Protein AF-A0A357AH13-F1 (afdb_monomer_lite)

Secondary structure (DSSP, 8-state):
---HHHHHHHHHHS-HHHHHHHHHHTTPPP--HHHHIIIIIHHHHHHHHT--TT--HHHHHHHHHHHHHHHTT--TTS---HHHHHHHHHHHHSTT-SS---S------------HHHHHHHHHHHHHHHHHH--GGG--

Structure (mmCIF, N/CA/C/O backbone):
data_AF-A0A357AH13-F1
#
_entry.id   AF-A0A357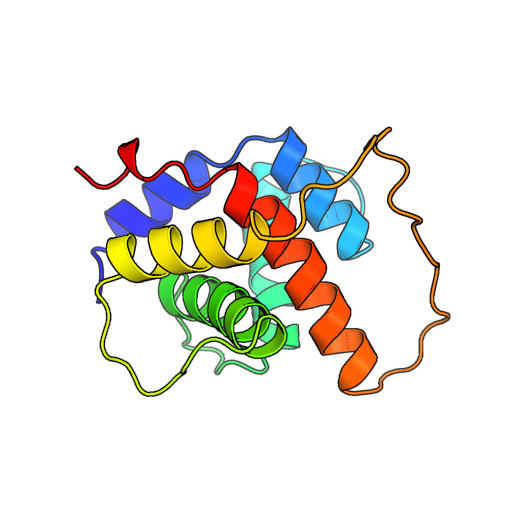AH13-F1
#
loop_
_atom_site.group_PDB
_atom_site.id
_atom_site.type_symbol
_atom_site.label_atom_id
_atom_site.label_alt_id
_atom_site.label_comp_id
_atom_site.label_asym_id
_atom_site.label_entity_id
_atom_site.label_seq_id
_atom_site.pdbx_PDB_ins_code
_atom_site.Cartn_x
_atom_site.Cartn_y
_atom_site.Cartn_z
_atom_site.occupancy
_atom_site.B_iso_or_equiv
_atom_site.auth_seq_id
_atom_site.auth_comp_id
_atom_site.auth_asym_id
_atom_site.auth_atom_id
_atom_site.pdbx_PDB_model_num
ATOM 1 N N . PRO A 1 1 ? -15.781 -6.439 4.861 1.00 53.91 1 PRO A N 1
ATOM 2 C CA . PRO A 1 1 ? -14.885 -6.772 3.727 1.00 53.91 1 PRO A CA 1
ATOM 3 C C . PRO A 1 1 ? -15.380 -6.054 2.475 1.00 53.91 1 PRO A C 1
ATOM 5 O O . PRO A 1 1 ? -16.593 -5.987 2.285 1.00 53.91 1 PRO A O 1
ATOM 8 N N . ALA A 1 2 ? -14.473 -5.444 1.716 1.00 61.69 2 ALA A N 1
ATOM 9 C CA . ALA A 1 2 ? -14.789 -4.945 0.384 1.00 61.69 2 ALA A CA 1
ATOM 10 C C . ALA A 1 2 ? -14.899 -6.140 -0.577 1.00 61.69 2 ALA A C 1
ATOM 12 O O . ALA A 1 2 ? -14.492 -7.248 -0.232 1.00 61.69 2 ALA A O 1
ATOM 13 N N . ASP A 1 3 ? -15.478 -5.921 -1.751 1.00 77.44 3 ASP A N 1
ATOM 14 C CA . ASP A 1 3 ? -15.510 -6.940 -2.800 1.00 77.44 3 ASP A CA 1
ATOM 15 C C . ASP A 1 3 ? -14.082 -7.195 -3.319 1.00 77.44 3 ASP A C 1
ATOM 17 O O . ASP A 1 3 ? -13.362 -6.245 -3.644 1.00 77.44 3 ASP A O 1
ATOM 21 N N . ASP A 1 4 ? -13.667 -8.461 -3.388 1.00 75.56 4 ASP A N 1
ATOM 22 C CA . ASP A 1 4 ? -12.333 -8.854 -3.852 1.00 75.56 4 ASP A CA 1
ATOM 23 C C . ASP A 1 4 ? -12.068 -8.358 -5.285 1.00 75.56 4 ASP A C 1
ATOM 25 O O . ASP A 1 4 ? -10.953 -7.922 -5.596 1.00 75.56 4 ASP A O 1
ATOM 29 N N . ASP A 1 5 ? -13.099 -8.324 -6.137 1.00 79.69 5 ASP A N 1
ATOM 30 C CA . ASP A 1 5 ? -12.996 -7.828 -7.512 1.00 79.69 5 ASP A CA 1
ATOM 31 C C . ASP A 1 5 ? -12.724 -6.317 -7.553 1.00 79.69 5 ASP A C 1
ATOM 33 O O . ASP A 1 5 ? -11.972 -5.830 -8.406 1.00 79.69 5 ASP A O 1
ATOM 37 N N . LEU A 1 6 ? -13.282 -5.561 -6.600 1.00 79.88 6 LEU A N 1
ATOM 38 C CA . LEU A 1 6 ? -13.014 -4.128 -6.465 1.00 79.88 6 LEU A CA 1
ATOM 39 C C . LEU A 1 6 ? -11.566 -3.879 -6.037 1.00 79.88 6 LEU A C 1
ATOM 41 O O . LEU A 1 6 ? -10.902 -3.010 -6.605 1.00 79.88 6 LEU A O 1
ATOM 45 N N . ILE A 1 7 ? -11.056 -4.659 -5.080 1.00 81.56 7 ILE A N 1
ATOM 46 C CA . ILE A 1 7 ? -9.670 -4.542 -4.607 1.00 81.56 7 ILE A CA 1
ATOM 47 C C . ILE A 1 7 ? -8.682 -4.892 -5.720 1.00 81.56 7 ILE A C 1
ATOM 49 O O . ILE A 1 7 ? -7.702 -4.173 -5.926 1.00 81.56 7 ILE A O 1
ATOM 53 N N . LEU A 1 8 ? -8.951 -5.951 -6.485 1.00 84.88 8 LEU A N 1
ATOM 54 C CA . LEU A 1 8 ? -8.131 -6.323 -7.635 1.00 84.88 8 LEU A CA 1
ATOM 55 C C . LEU A 1 8 ? -8.147 -5.240 -8.711 1.00 84.88 8 LEU A C 1
ATOM 57 O O . LEU A 1 8 ? -7.083 -4.811 -9.156 1.00 84.88 8 LEU A O 1
ATOM 61 N N . LYS A 1 9 ? -9.329 -4.752 -9.106 1.00 85.62 9 LYS A N 1
ATOM 62 C CA . LYS A 1 9 ? -9.457 -3.661 -10.083 1.00 85.62 9 LYS A CA 1
ATOM 63 C C . LYS A 1 9 ? -8.670 -2.427 -9.643 1.00 85.62 9 LYS A C 1
ATOM 65 O O . LYS A 1 9 ? -7.998 -1.804 -10.465 1.00 85.62 9 LYS A O 1
ATOM 70 N N . TRP A 1 10 ? -8.708 -2.109 -8.353 1.00 83.81 10 TRP A N 1
ATOM 71 C CA . TRP A 1 10 ? -7.935 -1.014 -7.789 1.00 83.81 10 TRP A CA 1
ATOM 72 C C . TRP A 1 10 ? -6.420 -1.266 -7.867 1.00 83.81 10 TRP A C 1
ATOM 74 O O . TRP A 1 10 ? -5.699 -0.414 -8.385 1.00 83.81 10 TRP A O 1
ATOM 84 N N . LEU A 1 11 ? -5.931 -2.450 -7.480 1.00 87.62 11 LEU A N 1
ATOM 85 C CA . LEU A 1 11 ? -4.516 -2.824 -7.637 1.00 87.62 11 LEU A CA 1
ATOM 86 C C . LEU A 1 11 ? -4.053 -2.721 -9.099 1.00 87.62 11 LEU A C 1
ATOM 88 O O . LEU A 1 11 ? -2.968 -2.213 -9.390 1.00 87.62 11 LEU A O 1
ATOM 92 N N . PHE A 1 12 ? -4.899 -3.141 -10.043 1.00 88.25 12 PHE A N 1
ATOM 93 C CA . PHE A 1 12 ? -4.627 -2.996 -11.472 1.00 88.25 12 PHE A CA 1
ATOM 94 C C . PHE A 1 12 ? -4.621 -1.540 -11.943 1.00 88.25 12 PHE A C 1
ATOM 96 O O . PHE A 1 12 ? -3.924 -1.237 -12.910 1.00 88.25 12 PHE A O 1
ATOM 103 N N . SER A 1 13 ? -5.320 -0.635 -11.258 1.00 87.75 13 SER A N 1
ATOM 104 C CA . SER A 1 13 ? -5.348 0.794 -11.589 1.00 87.75 13 SER A CA 1
ATOM 105 C C . SER A 1 13 ? -4.125 1.581 -11.105 1.00 87.75 13 SER A C 1
ATOM 107 O O . SER A 1 13 ? -3.921 2.703 -11.563 1.00 87.75 13 SER A O 1
ATOM 109 N N . ILE A 1 14 ? -3.282 1.003 -10.235 1.00 87.56 14 ILE A N 1
ATOM 110 C CA . ILE A 1 14 ? -2.077 1.680 -9.729 1.00 87.56 14 ILE A CA 1
ATOM 111 C C . ILE A 1 14 ? -1.130 2.002 -10.902 1.00 87.56 14 ILE A C 1
ATOM 113 O O . ILE A 1 14 ? -0.775 1.084 -11.647 1.00 87.56 14 ILE A O 1
ATOM 117 N N . PRO A 1 15 ? -0.691 3.260 -11.084 1.00 89.50 15 PRO A N 1
ATOM 118 C CA . PRO A 1 15 ? 0.255 3.627 -12.129 1.00 89.50 15 PRO A CA 1
ATOM 119 C C . PRO A 1 15 ? 1.585 2.885 -11.998 1.00 89.50 15 PRO A C 1
ATOM 121 O O . PRO A 1 15 ? 2.117 2.724 -10.898 1.00 89.50 15 PRO A O 1
ATOM 124 N N . ASP A 1 16 ? 2.166 2.508 -13.133 1.00 91.81 16 ASP A N 1
ATOM 125 C CA . ASP A 1 16 ? 3.458 1.817 -13.182 1.00 91.81 16 ASP A CA 1
ATOM 126 C C . ASP A 1 16 ? 4.568 2.618 -12.486 1.00 91.81 16 ASP A C 1
ATOM 128 O O . ASP A 1 16 ? 5.382 2.050 -11.765 1.00 91.81 16 ASP A O 1
ATOM 132 N N . THR A 1 17 ? 4.534 3.951 -12.584 1.00 89.56 17 THR A N 1
ATOM 133 C CA . THR A 1 17 ? 5.478 4.845 -11.897 1.00 89.56 17 THR A CA 1
ATOM 134 C C . THR A 1 17 ? 5.440 4.702 -10.376 1.00 89.56 17 THR A C 1
ATOM 136 O O . THR A 1 17 ? 6.484 4.749 -9.728 1.00 89.56 17 THR A O 1
ATOM 139 N N . THR A 1 18 ? 4.252 4.509 -9.797 1.00 88.38 18 THR A N 1
ATOM 140 C CA . THR A 1 18 ? 4.087 4.289 -8.353 1.00 88.38 18 THR A CA 1
ATOM 141 C C . THR A 1 18 ? 4.595 2.907 -7.969 1.00 88.38 18 THR A C 1
ATOM 143 O O . THR A 1 18 ? 5.301 2.754 -6.974 1.00 88.38 18 THR A O 1
ATOM 146 N N . ILE A 1 19 ? 4.298 1.900 -8.793 1.00 91.56 19 ILE A N 1
ATOM 147 C CA . ILE A 1 19 ? 4.793 0.538 -8.592 1.00 91.56 19 ILE A CA 1
ATOM 148 C C . ILE A 1 19 ? 6.331 0.509 -8.614 1.00 91.56 19 ILE A C 1
ATOM 150 O O . ILE A 1 19 ? 6.951 -0.124 -7.757 1.00 91.56 19 ILE A O 1
ATOM 154 N N . ASP A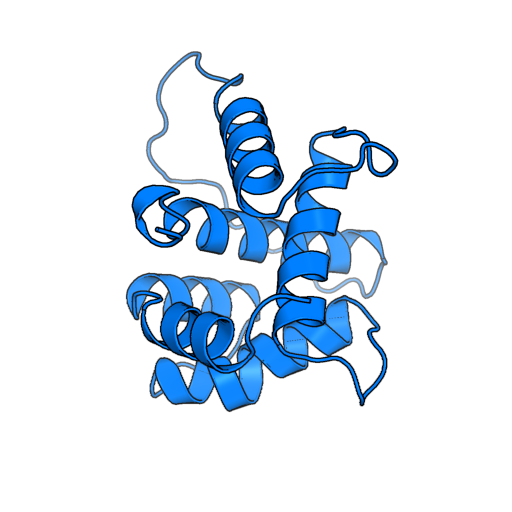 1 20 ? 6.956 1.248 -9.530 1.00 90.94 20 ASP A N 1
ATOM 155 C CA . ASP A 1 20 ? 8.411 1.385 -9.616 1.00 90.94 20 ASP A CA 1
ATOM 156 C C . ASP A 1 20 ? 9.009 2.082 -8.385 1.00 90.94 20 ASP A C 1
ATOM 158 O O . ASP A 1 20 ? 10.065 1.674 -7.887 1.00 90.94 20 ASP A O 1
ATOM 162 N N . SER A 1 21 ? 8.345 3.117 -7.858 1.00 88.00 21 SER A N 1
ATOM 163 C CA . SER A 1 21 ? 8.745 3.763 -6.602 1.00 88.00 21 SER A CA 1
ATOM 164 C C . SER A 1 21 ? 8.689 2.788 -5.424 1.00 88.00 21 SER A C 1
ATOM 166 O O . SER A 1 21 ? 9.681 2.643 -4.704 1.00 88.00 21 SER A O 1
ATOM 168 N N . MET A 1 22 ? 7.589 2.044 -5.275 1.00 89.12 22 MET A N 1
ATOM 169 C CA . MET A 1 22 ? 7.432 1.014 -4.238 1.00 89.12 22 MET A CA 1
ATOM 170 C C . MET A 1 22 ? 8.504 -0.080 -4.352 1.00 89.12 22 MET A C 1
ATOM 172 O O . MET A 1 22 ? 9.105 -0.486 -3.355 1.00 89.12 22 MET A O 1
ATOM 176 N N . ALA A 1 23 ? 8.801 -0.535 -5.570 1.00 88.81 23 ALA A N 1
ATOM 177 C CA . ALA A 1 23 ? 9.859 -1.507 -5.809 1.00 88.81 23 ALA A CA 1
ATOM 178 C C . ALA A 1 23 ? 11.238 -0.986 -5.396 1.00 88.81 23 ALA A C 1
ATOM 180 O O . ALA A 1 23 ? 12.022 -1.722 -4.795 1.00 88.81 23 ALA A O 1
ATOM 181 N N . ARG A 1 24 ? 11.530 0.289 -5.676 1.00 89.50 24 ARG A N 1
ATOM 182 C CA . ARG A 1 24 ? 12.785 0.938 -5.282 1.00 89.50 24 ARG A CA 1
ATOM 183 C C . ARG A 1 24 ? 12.925 1.019 -3.763 1.00 89.50 24 ARG A C 1
ATOM 185 O O . ARG A 1 24 ? 14.003 0.711 -3.253 1.00 89.50 24 ARG A O 1
ATOM 192 N N . ILE A 1 25 ? 11.848 1.369 -3.055 1.00 87.44 25 ILE A N 1
ATOM 193 C CA . ILE A 1 25 ? 11.790 1.381 -1.583 1.00 87.44 25 ILE A CA 1
ATOM 194 C C . ILE A 1 25 ? 12.133 -0.008 -1.030 1.00 87.44 25 ILE A C 1
ATOM 196 O O . ILE A 1 25 ? 12.996 -0.149 -0.163 1.00 87.44 25 ILE A O 1
ATOM 200 N N . LEU A 1 26 ? 11.537 -1.053 -1.607 1.00 87.00 26 LEU A N 1
ATOM 201 C CA . LEU A 1 26 ? 11.776 -2.446 -1.223 1.00 87.00 26 LEU A CA 1
ATOM 202 C C . LEU A 1 26 ? 13.093 -3.036 -1.756 1.00 87.00 26 LEU A C 1
ATOM 204 O O . LEU A 1 26 ? 13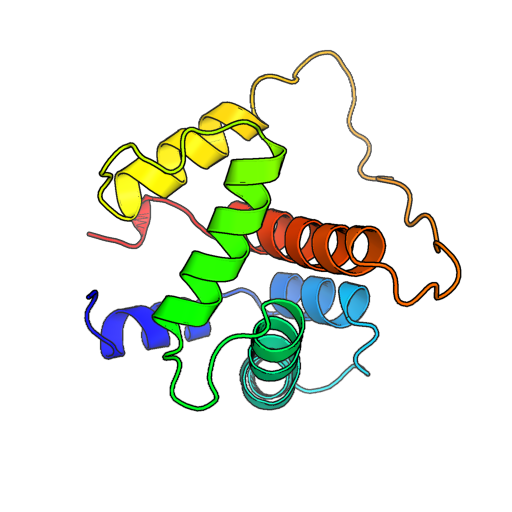.397 -4.196 -1.482 1.00 87.00 26 LEU A O 1
ATOM 208 N N . GLN A 1 27 ? 13.894 -2.265 -2.499 1.00 89.50 27 GLN A N 1
ATOM 209 C CA . GLN A 1 27 ? 15.122 -2.734 -3.158 1.00 89.50 27 GLN A CA 1
ATOM 210 C C . GLN A 1 27 ? 14.886 -3.943 -4.086 1.00 89.50 27 GLN A C 1
ATOM 212 O O . GLN A 1 27 ? 15.747 -4.814 -4.244 1.00 89.50 27 GLN A O 1
ATOM 217 N N . ILE A 1 28 ? 13.711 -3.997 -4.711 1.00 89.94 28 ILE A N 1
ATOM 218 C CA . ILE A 1 28 ? 13.329 -5.004 -5.695 1.00 89.94 28 ILE A CA 1
ATOM 219 C C . ILE A 1 28 ? 13.939 -4.622 -7.047 1.00 89.94 28 ILE A C 1
ATOM 221 O O . ILE A 1 28 ? 13.933 -3.462 -7.453 1.00 89.94 28 ILE A O 1
ATOM 225 N N . GLN A 1 29 ? 14.485 -5.614 -7.753 1.00 87.75 29 GLN A N 1
ATOM 226 C CA . GLN A 1 29 ? 15.021 -5.400 -9.099 1.00 87.75 29 GLN A CA 1
ATOM 227 C C . GLN A 1 29 ? 13.909 -4.988 -10.066 1.00 87.75 29 GLN A C 1
ATOM 229 O O . GLN A 1 29 ? 12.825 -5.571 -10.029 1.00 87.75 29 GLN A O 1
ATOM 234 N N . ALA A 1 30 ? 14.220 -4.030 -10.940 1.00 83.56 30 ALA A N 1
ATOM 235 C CA . ALA A 1 30 ? 13.318 -3.566 -11.985 1.00 83.56 30 ALA A CA 1
ATOM 236 C C . ALA A 1 30 ? 12.904 -4.706 -12.932 1.00 83.56 30 ALA A C 1
ATOM 238 O O . ALA A 1 30 ? 13.653 -5.660 -13.158 1.00 83.56 30 ALA A O 1
ATOM 239 N N . GLY A 1 31 ? 11.709 -4.584 -13.493 1.00 89.44 31 GLY A N 1
ATOM 240 C CA . GLY A 1 31 ? 11.044 -5.609 -14.284 1.00 89.44 31 GLY A CA 1
ATOM 241 C C . GLY A 1 31 ? 9.677 -5.116 -14.745 1.00 89.44 31 GLY A C 1
ATOM 242 O O . GLY A 1 31 ? 9.443 -3.913 -14.802 1.00 89.44 31 GLY A O 1
ATOM 243 N N . ASP A 1 32 ? 8.781 -6.043 -15.080 1.00 94.88 32 ASP A N 1
ATOM 244 C CA . ASP A 1 32 ? 7.396 -5.695 -15.405 1.00 94.88 32 ASP A CA 1
ATOM 245 C C . ASP A 1 32 ? 6.668 -5.176 -14.146 1.00 94.88 32 ASP A C 1
ATOM 247 O O . ASP A 1 32 ? 6.590 -5.926 -13.163 1.00 94.88 32 ASP A O 1
ATOM 251 N N . PRO A 1 33 ? 6.132 -3.939 -14.147 1.00 91.94 33 PRO A N 1
ATOM 252 C CA . PRO A 1 33 ? 5.540 -3.330 -12.958 1.00 91.94 33 PRO A CA 1
ATOM 253 C C . PRO A 1 33 ? 4.414 -4.177 -12.364 1.00 91.94 33 PRO A C 1
ATOM 255 O O . PRO A 1 33 ? 4.426 -4.498 -11.176 1.00 91.94 33 PRO A O 1
ATOM 258 N N . LYS A 1 34 ? 3.459 -4.634 -13.177 1.00 93.12 34 LYS A N 1
ATOM 259 C CA . LYS A 1 34 ? 2.310 -5.396 -12.669 1.00 93.12 34 LYS A CA 1
ATOM 260 C C . LYS A 1 34 ? 2.746 -6.723 -12.064 1.00 93.12 34 LYS A C 1
ATOM 262 O O . LYS A 1 34 ? 2.305 -7.065 -10.968 1.00 93.12 34 LYS A O 1
ATOM 267 N N . ARG A 1 35 ? 3.670 -7.438 -12.702 1.00 93.75 35 ARG A N 1
ATOM 268 C CA . ARG A 1 35 ? 4.246 -8.652 -12.112 1.00 93.75 35 ARG A CA 1
ATOM 269 C C . ARG A 1 35 ? 4.990 -8.353 -10.821 1.00 93.75 35 ARG A C 1
ATOM 271 O O . ARG A 1 35 ? 4.825 -9.084 -9.852 1.00 93.75 35 ARG A O 1
ATOM 278 N N . MET A 1 36 ? 5.761 -7.271 -10.763 1.00 94.50 36 MET A N 1
ATOM 279 C CA . MET A 1 36 ? 6.448 -6.867 -9.536 1.00 94.50 36 MET A CA 1
ATOM 280 C C . MET A 1 36 ? 5.472 -6.563 -8.404 1.00 94.50 36 MET A C 1
ATOM 282 O O . MET A 1 36 ? 5.727 -6.988 -7.278 1.00 94.50 36 MET A O 1
ATOM 286 N N . LEU A 1 37 ? 4.352 -5.900 -8.699 1.00 93.25 37 LEU A N 1
ATOM 287 C CA . LEU A 1 37 ? 3.297 -5.621 -7.730 1.00 93.25 37 LEU A CA 1
ATOM 288 C C . LEU A 1 37 ? 2.791 -6.910 -7.071 1.00 93.25 37 LEU A C 1
ATOM 290 O O . LEU A 1 37 ? 2.840 -7.031 -5.848 1.00 93.25 37 LEU A O 1
ATOM 294 N N . PHE A 1 38 ? 2.366 -7.887 -7.873 1.00 92.88 38 PHE A N 1
ATOM 295 C CA . PHE A 1 38 ? 1.737 -9.108 -7.361 1.00 92.88 38 PHE A CA 1
ATOM 296 C C . PHE A 1 38 ? 2.727 -10.167 -6.867 1.00 92.88 38 PHE A C 1
ATOM 298 O O . PHE A 1 38 ? 2.456 -10.840 -5.876 1.00 92.88 38 PHE A O 1
ATOM 305 N N . GLU A 1 39 ? 3.868 -10.334 -7.535 1.00 93.12 39 GLU A N 1
ATOM 306 C CA . GLU A 1 39 ? 4.820 -11.411 -7.236 1.00 93.12 39 GLU A CA 1
ATOM 307 C C . GLU A 1 39 ? 5.841 -11.017 -6.164 1.00 93.12 39 GLU A C 1
ATOM 309 O O . GLU A 1 39 ? 6.463 -11.894 -5.563 1.00 93.12 39 GLU A O 1
ATOM 314 N N . ARG A 1 40 ? 6.068 -9.714 -5.939 1.00 92.75 40 ARG A N 1
ATOM 315 C CA . ARG A 1 40 ? 7.150 -9.246 -5.058 1.00 92.75 40 ARG A CA 1
ATOM 316 C C . ARG A 1 40 ? 6.689 -8.208 -4.047 1.00 92.75 40 ARG A C 1
ATOM 318 O O . ARG A 1 40 ? 6.819 -8.459 -2.859 1.00 92.75 40 ARG A O 1
ATOM 325 N N . ILE A 1 41 ? 6.128 -7.084 -4.486 1.00 91.81 41 ILE A N 1
ATOM 326 C CA . ILE A 1 41 ? 5.778 -5.959 -3.606 1.00 91.81 41 ILE A CA 1
ATOM 327 C C . ILE A 1 41 ? 4.715 -6.376 -2.590 1.00 91.81 41 ILE A C 1
ATOM 329 O O . ILE A 1 41 ? 4.968 -6.280 -1.397 1.00 91.81 41 ILE A O 1
ATOM 333 N N . ILE A 1 42 ? 3.568 -6.897 -3.035 1.00 91.75 42 ILE A N 1
ATOM 334 C CA . ILE A 1 42 ? 2.492 -7.332 -2.132 1.00 91.75 42 ILE A CA 1
ATOM 335 C C . ILE A 1 42 ? 2.973 -8.436 -1.163 1.00 91.75 42 ILE A C 1
ATOM 337 O O . ILE A 1 42 ? 2.769 -8.286 0.046 1.00 91.75 42 ILE A O 1
ATOM 341 N N . PRO A 1 43 ? 3.645 -9.515 -1.624 1.00 90.81 43 PRO A N 1
ATOM 342 C CA . PRO A 1 43 ? 4.203 -10.527 -0.725 1.00 90.81 43 PRO A CA 1
ATOM 343 C C . PRO A 1 43 ? 5.216 -9.978 0.289 1.00 90.81 43 PRO A C 1
ATOM 345 O O . PRO A 1 43 ? 5.143 -10.317 1.472 1.00 90.81 43 PRO A O 1
ATOM 348 N N . GLU A 1 44 ? 6.136 -9.108 -0.136 1.00 90.94 44 GLU A N 1
ATOM 349 C CA . GLU A 1 44 ? 7.118 -8.479 0.758 1.00 90.94 44 GLU A CA 1
ATOM 350 C C . GLU A 1 44 ? 6.437 -7.545 1.765 1.00 90.94 44 GLU A C 1
ATOM 352 O O . GLU A 1 44 ? 6.743 -7.602 2.956 1.00 90.94 44 GLU A O 1
ATOM 357 N N . SER A 1 45 ? 5.452 -6.746 1.344 1.00 88.94 45 SER A N 1
ATOM 358 C CA . SER A 1 45 ? 4.644 -5.912 2.240 1.00 88.94 45 SER A CA 1
ATOM 359 C C . SER A 1 45 ? 3.919 -6.749 3.297 1.00 88.94 45 SER A C 1
ATOM 361 O O . SER A 1 45 ? 3.954 -6.403 4.478 1.00 88.94 45 SER A O 1
ATOM 363 N N . SER A 1 46 ? 3.338 -7.891 2.919 1.00 89.94 46 SER A N 1
ATOM 364 C CA . SER A 1 46 ? 2.727 -8.835 3.866 1.00 89.94 46 SER A CA 1
ATOM 365 C C . SER A 1 46 ? 3.742 -9.368 4.890 1.00 89.94 46 SER A C 1
ATOM 367 O O . SER A 1 46 ? 3.496 -9.362 6.102 1.00 89.94 46 SER A O 1
ATOM 369 N N . ALA A 1 47 ? 4.942 -9.742 4.433 1.00 89.31 47 ALA A N 1
ATOM 370 C CA . ALA A 1 47 ? 6.031 -10.203 5.296 1.00 89.31 47 ALA A CA 1
ATOM 371 C C . ALA A 1 47 ? 6.568 -9.097 6.230 1.00 89.31 47 ALA A C 1
ATOM 373 O O . ALA A 1 47 ? 6.935 -9.360 7.390 1.00 89.31 47 ALA A O 1
ATOM 374 N N . LEU A 1 48 ? 6.597 -7.846 5.759 1.00 87.69 48 LEU A N 1
ATOM 375 C CA . LEU A 1 48 ? 6.912 -6.670 6.568 1.00 87.69 48 LEU A CA 1
ATOM 376 C C . LEU A 1 48 ? 5.836 -6.444 7.634 1.00 87.69 48 LEU A C 1
ATOM 378 O O . LEU A 1 48 ? 6.190 -6.273 8.799 1.00 87.69 48 LEU A O 1
ATOM 382 N N . LEU A 1 49 ? 4.556 -6.569 7.297 1.00 85.75 49 LEU A N 1
ATOM 383 C CA . LEU A 1 49 ? 3.447 -6.452 8.249 1.00 85.75 49 LEU A CA 1
ATOM 384 C C . LEU A 1 49 ? 3.312 -7.655 9.199 1.00 85.75 49 LEU A C 1
ATOM 386 O O . LEU A 1 49 ? 2.639 -7.556 10.221 1.00 85.75 49 LEU A O 1
ATOM 390 N N . ARG A 1 50 ? 3.999 -8.772 8.912 1.00 89.00 50 ARG A N 1
ATOM 391 C CA . ARG A 1 50 ? 3.866 -10.059 9.630 1.00 89.00 50 ARG A CA 1
ATOM 392 C C . ARG A 1 50 ? 2.434 -10.589 9.611 1.00 89.00 50 ARG A C 1
ATOM 394 O O . ARG A 1 50 ? 1.981 -11.192 10.586 1.00 89.00 50 ARG A O 1
ATOM 401 N N . LEU A 1 51 ? 1.736 -10.350 8.508 1.00 87.94 51 LEU A N 1
ATOM 402 C CA . LEU A 1 51 ? 0.394 -10.867 8.323 1.00 87.94 51 LEU A CA 1
ATOM 403 C C . LEU A 1 51 ? 0.420 -12.396 8.143 1.00 87.94 51 LEU A C 1
ATOM 405 O O . LEU A 1 51 ? 1.417 -12.950 7.663 1.00 87.94 51 LEU A O 1
ATOM 409 N N . PRO A 1 52 ? -0.646 -13.104 8.555 1.00 85.00 52 PRO A N 1
ATOM 410 C CA . PRO A 1 52 ? -0.813 -14.522 8.262 1.00 85.00 52 PRO A CA 1
ATOM 411 C C . PRO A 1 52 ? -0.734 -14.820 6.759 1.00 85.00 52 PRO A C 1
ATOM 413 O O . PRO A 1 52 ? -1.125 -14.008 5.927 1.00 85.00 52 PRO A O 1
ATOM 416 N N . ALA A 1 53 ? -0.305 -16.032 6.398 1.00 78.69 53 ALA A N 1
ATOM 417 C CA . ALA A 1 53 ? -0.209 -16.444 4.994 1.00 78.69 53 ALA A CA 1
ATOM 418 C C . ALA A 1 53 ? -1.568 -16.454 4.264 1.00 78.69 53 ALA A C 1
ATOM 420 O O . ALA A 1 53 ? -1.605 -16.351 3.044 1.00 78.69 53 ALA A O 1
ATOM 421 N N . GLN A 1 54 ? -2.673 -16.571 5.007 1.00 83.81 54 GLN A N 1
ATOM 422 C CA . GLN A 1 54 ? -4.038 -16.499 4.481 1.00 83.81 54 GLN A CA 1
ATOM 423 C C . GLN A 1 54 ? -4.608 -15.073 4.375 1.00 83.81 54 GLN A C 1
ATOM 425 O O . GLN A 1 54 ? -5.802 -14.925 4.125 1.00 83.81 54 GLN A O 1
ATOM 430 N N . SER A 1 55 ? -3.806 -14.034 4.622 1.00 86.94 55 SER A N 1
ATOM 431 C CA . SER A 1 55 ? -4.265 -12.650 4.491 1.00 86.94 55 SER A CA 1
ATOM 432 C C . SER A 1 55 ? -4.591 -12.297 3.045 1.00 86.94 55 SER A C 1
ATOM 434 O O . SER A 1 55 ? -3.851 -12.629 2.118 1.00 86.94 55 SER A O 1
ATOM 436 N N . THR A 1 56 ? -5.709 -11.605 2.872 1.00 89.50 56 THR A N 1
ATOM 437 C CA . THR A 1 56 ? -6.201 -11.147 1.573 1.00 89.50 56 THR A CA 1
ATOM 438 C C . THR A 1 56 ? -5.421 -9.927 1.085 1.00 89.50 56 THR A C 1
ATOM 440 O O . THR A 1 56 ? -4.708 -9.269 1.847 1.00 89.50 56 THR A O 1
ATOM 443 N N . TYR A 1 57 ? -5.590 -9.568 -0.191 1.00 88.44 57 TYR A N 1
ATOM 444 C CA . TYR A 1 57 ? -5.059 -8.306 -0.713 1.00 88.44 57 TYR A CA 1
ATOM 445 C C . TYR A 1 57 ? -5.571 -7.100 0.074 1.00 88.44 57 TYR A C 1
ATOM 447 O O . TYR A 1 57 ? -4.801 -6.185 0.360 1.00 88.44 57 TYR A O 1
ATOM 455 N N . GLN A 1 58 ? -6.845 -7.126 0.474 1.00 86.00 58 GLN A N 1
ATOM 456 C CA . GLN A 1 58 ? -7.425 -6.076 1.298 1.00 86.00 58 GLN A CA 1
ATOM 457 C C . GLN A 1 58 ? -6.699 -5.962 2.641 1.00 86.00 58 GLN A C 1
ATOM 459 O O . GLN A 1 58 ? -6.333 -4.856 3.027 1.00 86.00 58 GLN A O 1
ATOM 464 N N . ASP A 1 59 ? -6.456 -7.080 3.328 1.00 86.94 59 ASP A N 1
ATOM 465 C CA . ASP A 1 59 ? -5.790 -7.077 4.638 1.00 86.94 59 ASP A CA 1
ATOM 466 C C . ASP A 1 59 ? -4.381 -6.481 4.554 1.00 86.94 59 ASP A C 1
ATOM 468 O O . ASP A 1 59 ? -3.965 -5.725 5.431 1.00 86.94 59 ASP A O 1
ATOM 472 N N . ILE A 1 60 ? -3.651 -6.789 3.478 1.00 89.12 60 ILE A N 1
ATOM 473 C CA . ILE A 1 60 ? -2.305 -6.255 3.247 1.00 89.12 60 ILE A CA 1
ATOM 474 C C . ILE A 1 60 ? -2.368 -4.742 3.030 1.00 89.12 60 ILE A C 1
ATOM 476 O O . ILE A 1 60 ? -1.617 -4.003 3.661 1.00 89.12 60 ILE A O 1
ATOM 480 N N . LEU A 1 61 ? -3.274 -4.269 2.174 1.00 85.50 61 LEU A N 1
ATOM 481 C CA . LEU A 1 61 ? -3.423 -2.843 1.878 1.00 85.50 61 LEU A CA 1
ATOM 482 C C . LEU A 1 61 ? -3.866 -2.040 3.099 1.00 85.50 61 LEU A C 1
ATOM 484 O O . LEU A 1 61 ? -3.279 -1.000 3.397 1.00 85.50 61 LEU A O 1
ATOM 488 N N . VAL A 1 62 ? -4.863 -2.542 3.827 1.00 84.25 62 VAL A N 1
ATOM 489 C CA . VAL A 1 62 ? -5.320 -1.939 5.080 1.00 84.25 62 VAL A CA 1
ATOM 490 C C . VAL A 1 62 ? -4.173 -1.908 6.083 1.00 84.25 62 VAL A C 1
ATOM 492 O O . VAL A 1 62 ? -3.909 -0.852 6.642 1.00 84.25 62 VAL A O 1
ATOM 495 N N . GLY A 1 63 ? -3.417 -2.9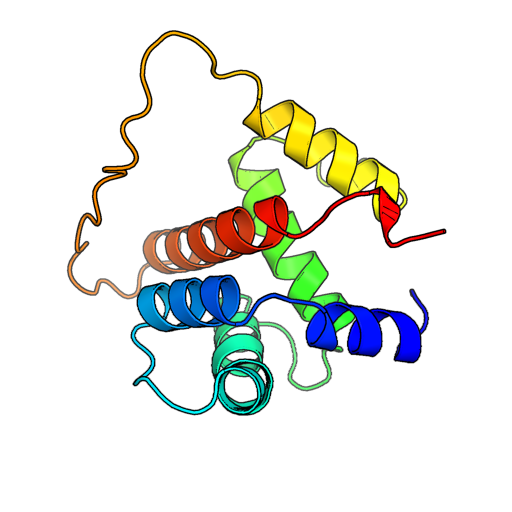98 6.233 1.00 85.56 63 GLY A N 1
ATOM 496 C CA . GLY A 1 63 ? -2.266 -3.038 7.133 1.00 85.56 63 GLY A CA 1
ATOM 497 C C . GLY A 1 63 ? -1.180 -2.010 6.793 1.00 85.56 63 GLY A C 1
ATOM 498 O O . GLY A 1 63 ? -0.638 -1.378 7.699 1.00 85.56 63 GLY A O 1
ATOM 499 N N . ILE A 1 64 ? -0.883 -1.792 5.503 1.00 85.69 64 ILE A N 1
ATOM 500 C CA . ILE A 1 64 ? 0.069 -0.753 5.068 1.00 85.69 64 ILE A CA 1
ATOM 501 C C . ILE A 1 64 ? -0.424 0.631 5.514 1.00 85.69 64 ILE A C 1
ATOM 503 O O . ILE A 1 64 ? 0.321 1.392 6.134 1.00 85.69 64 ILE A O 1
ATOM 507 N N . LEU A 1 65 ? -1.687 0.949 5.225 1.00 83.31 65 LEU A N 1
ATOM 508 C CA . LEU A 1 65 ? -2.263 2.256 5.532 1.00 83.31 65 LEU A CA 1
ATOM 509 C C . LEU A 1 65 ? -2.466 2.468 7.039 1.00 83.31 65 LEU A C 1
ATOM 511 O O . LEU A 1 65 ? -2.297 3.582 7.523 1.00 83.31 65 LEU A O 1
ATOM 515 N N . GLU A 1 66 ? -2.791 1.423 7.801 1.00 81.88 66 GLU A N 1
ATOM 516 C CA . GLU A 1 66 ? -2.915 1.477 9.262 1.00 81.88 66 GLU A CA 1
ATOM 517 C C . GLU A 1 66 ? -1.579 1.784 9.940 1.00 81.88 66 GLU A C 1
ATOM 519 O O . GLU A 1 66 ? -1.541 2.575 10.885 1.00 81.88 66 GLU A O 1
ATOM 524 N N . CYS A 1 67 ? -0.473 1.206 9.455 1.00 80.44 67 CYS A N 1
ATOM 525 C CA . CYS A 1 67 ? 0.865 1.550 9.940 1.00 80.44 67 CYS A CA 1
ATOM 526 C C . CYS A 1 67 ? 1.167 3.041 9.743 1.00 80.44 67 CYS A C 1
ATOM 528 O O . CYS A 1 67 ? 1.628 3.703 10.676 1.00 80.44 67 CYS A O 1
ATOM 530 N N . TYR A 1 68 ? 0.831 3.572 8.569 1.00 80.31 68 TYR A N 1
ATOM 531 C CA . TYR A 1 68 ? 1.028 4.981 8.241 1.00 80.31 68 TYR A CA 1
ATOM 532 C C . TYR A 1 68 ? 0.112 5.905 9.056 1.00 80.31 68 TYR A C 1
ATOM 534 O O . TYR A 1 68 ? 0.560 6.899 9.627 1.00 80.31 68 TYR A O 1
ATOM 542 N N . ALA A 1 69 ? -1.159 5.534 9.214 1.00 77.62 69 ALA A N 1
ATOM 543 C CA . ALA A 1 69 ? -2.114 6.243 10.060 1.00 77.62 69 ALA A CA 1
ATOM 544 C C . ALA A 1 69 ? -1.642 6.298 11.522 1.00 77.62 69 ALA A C 1
ATOM 546 O O . ALA A 1 69 ? -1.710 7.348 12.164 1.00 77.62 69 ALA A O 1
ATOM 547 N N . HIS A 1 70 ? -1.112 5.188 12.043 1.00 77.69 70 HIS A N 1
ATOM 548 C CA . HIS A 1 70 ? -0.553 5.122 13.390 1.00 77.69 70 HIS A CA 1
ATOM 549 C C . HIS A 1 70 ? 0.662 6.047 13.561 1.00 77.69 70 HIS A C 1
ATOM 551 O O . HIS A 1 70 ? 0.774 6.710 14.591 1.00 77.69 70 HIS A O 1
ATOM 557 N N . GLU A 1 71 ? 1.558 6.133 12.570 1.00 75.19 71 GLU A N 1
ATOM 558 C CA . GLU A 1 71 ? 2.683 7.082 12.599 1.00 75.19 71 GLU A CA 1
ATOM 559 C C . GLU A 1 71 ? 2.205 8.541 12.618 1.00 75.19 71 GLU A C 1
ATOM 561 O O . GLU A 1 71 ? 2.727 9.354 13.381 1.00 75.19 71 GLU A O 1
ATOM 566 N N . LYS A 1 72 ? 1.159 8.863 11.849 1.00 74.31 72 LYS A N 1
ATOM 567 C CA . LYS A 1 72 ? 0.528 10.193 11.825 1.00 74.31 72 LYS A CA 1
ATOM 568 C C . LYS A 1 72 ? -0.338 10.484 13.063 1.00 74.31 72 LYS A C 1
ATOM 570 O O . LYS A 1 72 ? -0.964 11.540 13.141 1.00 74.31 72 LYS A O 1
ATOM 575 N N . GLY A 1 73 ? -0.375 9.574 14.040 1.00 69.25 73 GLY A N 1
ATOM 576 C CA . GLY A 1 73 ? -1.112 9.738 15.293 1.00 69.25 73 GLY A CA 1
ATOM 577 C C . GLY A 1 73 ? -2.631 9.612 15.148 1.00 69.25 73 GLY A C 1
ATOM 578 O O . GLY A 1 73 ? -3.363 10.086 16.018 1.00 69.25 73 GLY A O 1
ATOM 579 N N . MET A 1 74 ? -3.120 8.996 14.068 1.00 74.62 74 MET A N 1
ATOM 580 C CA . MET A 1 74 ? -4.548 8.754 13.882 1.00 74.62 74 MET A CA 1
ATOM 581 C C . MET A 1 74 ? -5.058 7.680 14.841 1.00 74.62 74 MET A C 1
ATOM 583 O O . MET A 1 74 ? -4.402 6.671 15.109 1.00 74.62 74 MET A O 1
ATOM 587 N N . ASP A 1 75 ? -6.276 7.886 15.340 1.00 61.53 75 ASP A N 1
ATOM 588 C CA . ASP A 1 75 ? -6.898 6.954 16.274 1.00 61.53 75 ASP A CA 1
ATOM 589 C C . ASP A 1 75 ? -7.290 5.642 15.576 1.00 61.53 75 ASP A C 1
ATOM 591 O O . ASP A 1 75 ? -8.167 5.627 14.707 1.00 61.53 75 ASP A O 1
ATOM 595 N N . LYS A 1 76 ? -6.661 4.538 15.991 1.00 58.62 76 LYS A N 1
ATOM 596 C CA . LYS A 1 76 ? -6.912 3.168 15.514 1.00 58.62 76 LYS A CA 1
ATOM 597 C C . LYS A 1 76 ? -8.237 2.563 15.995 1.00 58.62 76 LYS A C 1
ATOM 599 O O . LYS A 1 76 ? -8.645 1.529 15.484 1.00 58.62 76 LYS A O 1
ATOM 604 N N . PHE A 1 77 ? -8.891 3.160 16.994 1.00 52.00 77 PHE A N 1
ATOM 605 C CA . PHE A 1 77 ? -10.141 2.642 17.567 1.00 52.00 77 PHE A CA 1
ATOM 606 C C . PHE A 1 77 ? -11.395 3.298 16.988 1.00 52.00 77 PHE A C 1
ATOM 608 O O . PHE A 1 77 ? -12.512 2.863 17.274 1.00 52.00 77 PHE A O 1
ATOM 615 N N . LYS A 1 78 ? -11.231 4.329 16.157 1.00 57.00 78 LYS A N 1
ATOM 616 C CA . LYS A 1 78 ? -12.352 4.953 15.463 1.00 57.00 78 LYS A CA 1
ATOM 617 C C . LYS A 1 78 ? -12.762 4.074 14.279 1.00 57.00 78 LYS A C 1
ATOM 619 O O . LYS A 1 78 ? -12.002 3.905 13.326 1.00 57.00 78 LYS A O 1
ATOM 624 N N . ILE A 1 79 ? -13.978 3.531 14.359 1.00 53.25 79 ILE A N 1
ATOM 625 C CA . ILE A 1 79 ? -14.626 2.810 13.258 1.00 53.25 79 ILE A CA 1
ATOM 626 C C . ILE A 1 79 ? -14.843 3.813 12.123 1.00 53.25 79 ILE A C 1
ATOM 628 O O . ILE A 1 79 ? -15.535 4.812 12.309 1.00 53.25 79 ILE A O 1
ATOM 632 N N . ARG A 1 80 ? -14.231 3.549 10.971 1.00 61.41 80 ARG A N 1
ATOM 633 C CA . ARG A 1 80 ? -14.359 4.341 9.744 1.00 61.41 80 ARG A CA 1
ATOM 634 C C . ARG A 1 80 ? -14.670 3.401 8.595 1.00 61.41 80 ARG A C 1
ATOM 636 O O . ARG A 1 80 ? -14.204 2.259 8.595 1.00 61.41 80 ARG A O 1
ATOM 643 N N . ASN A 1 81 ? -15.427 3.872 7.611 1.00 66.56 81 ASN A N 1
ATOM 644 C CA . ASN A 1 81 ? -15.432 3.181 6.326 1.00 66.56 81 ASN A CA 1
ATOM 645 C C . ASN A 1 81 ? -14.105 3.448 5.582 1.00 66.56 81 ASN A C 1
ATOM 647 O O . ASN A 1 81 ? -13.349 4.351 5.944 1.00 66.56 81 ASN A O 1
ATOM 651 N N . PHE A 1 82 ? -13.787 2.625 4.579 1.00 64.50 82 PHE A N 1
ATOM 652 C CA . PHE A 1 82 ? -12.500 2.708 3.879 1.00 64.50 82 PHE A CA 1
ATOM 653 C C . PHE A 1 82 ? -12.270 4.093 3.251 1.00 64.50 82 PHE A C 1
ATOM 655 O O . PHE A 1 82 ? -11.178 4.640 3.363 1.00 64.50 82 PHE A O 1
ATOM 662 N N . THR A 1 83 ? -13.311 4.698 2.678 1.00 66.38 83 THR A N 1
ATOM 663 C CA . THR A 1 83 ? -13.252 6.032 2.068 1.00 66.38 83 THR A CA 1
ATOM 664 C C . THR A 1 83 ? -12.974 7.130 3.101 1.00 66.38 83 THR A C 1
ATOM 666 O O . THR A 1 83 ? -12.036 7.901 2.930 1.00 66.38 83 THR A O 1
ATOM 669 N N . GLU A 1 84 ? -13.710 7.157 4.215 1.00 67.31 84 GLU A N 1
ATOM 670 C CA . GLU A 1 84 ? -13.502 8.096 5.331 1.00 67.31 84 GLU A CA 1
ATOM 671 C C . GLU A 1 84 ? -12.100 7.969 5.934 1.00 67.31 84 GLU A C 1
ATOM 673 O O . GLU A 1 84 ? -11.479 8.959 6.319 1.00 67.31 84 GLU A O 1
ATOM 678 N N . PHE A 1 85 ? -11.589 6.740 6.025 1.00 71.50 85 PHE A N 1
ATOM 679 C CA . PHE A 1 85 ? -10.238 6.488 6.505 1.00 71.50 85 PHE A CA 1
ATOM 680 C C . PHE A 1 85 ? -9.182 7.104 5.579 1.00 71.50 85 PHE A C 1
ATOM 682 O O . PHE A 1 85 ? -8.262 7.756 6.069 1.00 71.50 85 PHE A O 1
ATOM 689 N N . LEU A 1 86 ? -9.341 6.963 4.259 1.00 70.75 86 LEU A N 1
ATOM 690 C CA . LEU A 1 86 ? -8.448 7.583 3.277 1.00 70.75 86 LEU A CA 1
ATOM 691 C C . LEU A 1 86 ? -8.502 9.113 3.323 1.00 70.75 86 LEU A C 1
ATOM 693 O O . LEU A 1 86 ? -7.459 9.763 3.270 1.00 70.75 86 LEU A O 1
ATOM 697 N N . GLU A 1 87 ? -9.697 9.692 3.439 1.00 73.25 87 GLU A N 1
ATOM 698 C CA . GLU A 1 87 ? -9.873 11.145 3.534 1.00 73.25 87 GLU A CA 1
ATOM 699 C C . GLU A 1 87 ? -9.191 11.723 4.779 1.00 73.25 87 GLU A C 1
ATOM 701 O O . GLU A 1 87 ? -8.462 12.713 4.688 1.00 73.25 87 GLU A O 1
ATOM 706 N N . GLU A 1 88 ? -9.369 11.086 5.939 1.00 72.31 88 GLU A N 1
ATOM 707 C CA . GLU A 1 88 ? -8.741 11.525 7.189 1.00 72.31 88 GLU A CA 1
ATOM 708 C C . GLU A 1 88 ? -7.211 11.376 7.130 1.00 72.31 88 GLU A C 1
ATOM 710 O O . GLU A 1 88 ? -6.486 12.258 7.594 1.00 72.31 88 GLU A O 1
ATOM 715 N N . LEU A 1 89 ? -6.714 10.315 6.485 1.00 72.62 89 LEU A N 1
ATOM 716 C CA . LEU A 1 89 ? -5.284 10.078 6.291 1.00 72.62 89 LEU A CA 1
ATOM 717 C C . LEU A 1 89 ? -4.635 11.149 5.404 1.00 72.62 89 LEU A C 1
ATOM 719 O O . LEU A 1 89 ? -3.586 11.687 5.758 1.00 72.62 89 LEU A O 1
ATOM 723 N N . LYS A 1 90 ? -5.292 11.531 4.301 1.00 69.50 90 LYS A N 1
ATOM 724 C CA . LYS A 1 90 ? -4.849 12.649 3.451 1.00 69.50 90 LYS A CA 1
ATOM 725 C C . LYS A 1 90 ? -4.886 13.987 4.183 1.00 69.50 90 LYS A C 1
ATOM 727 O O . LYS A 1 90 ? -3.957 14.782 4.062 1.00 69.50 90 LYS A O 1
ATOM 732 N N . ALA A 1 91 ? -5.932 14.241 4.968 1.00 69.69 91 ALA A N 1
ATOM 733 C CA . ALA A 1 91 ? -6.043 15.469 5.753 1.00 69.69 91 ALA A CA 1
ATOM 734 C C . ALA A 1 91 ? -4.939 15.583 6.823 1.00 69.69 91 ALA A C 1
ATOM 736 O O . ALA A 1 91 ? -4.496 16.689 7.138 1.00 69.69 91 ALA A O 1
ATOM 737 N N . CYS A 1 92 ? -4.478 14.456 7.370 1.00 64.25 92 CYS A N 1
ATOM 738 C CA . CYS A 1 92 ? -3.320 14.400 8.262 1.00 64.25 92 CYS A CA 1
ATOM 739 C C . CYS A 1 92 ? -1.986 14.631 7.536 1.00 64.25 92 CYS A C 1
ATOM 741 O O . CYS A 1 92 ? -1.063 15.171 8.146 1.00 64.25 92 CYS A O 1
ATOM 743 N N . ASP A 1 93 ? -1.876 14.266 6.258 1.00 60.91 93 ASP A N 1
ATOM 744 C CA . ASP A 1 93 ? -0.679 14.530 5.453 1.00 60.91 93 ASP A CA 1
ATOM 745 C C . ASP A 1 93 ? -0.558 16.013 5.047 1.00 60.91 93 ASP A C 1
ATOM 747 O O . ASP A 1 93 ? 0.525 16.587 5.103 1.00 60.91 93 ASP A O 1
ATOM 751 N N . GLY A 1 94 ? -1.687 16.677 4.769 1.00 50.34 94 GLY A N 1
ATOM 752 C CA . GLY A 1 94 ? -1.740 18.093 4.375 1.00 50.34 94 GLY A CA 1
ATOM 753 C C . GLY A 1 94 ? -1.567 19.132 5.497 1.00 50.34 94 GLY A C 1
ATOM 754 O O . GLY A 1 94 ? -1.476 20.323 5.211 1.00 50.34 94 GLY A O 1
ATOM 755 N N . LYS A 1 95 ? -1.491 18.749 6.782 1.00 43.66 95 LYS A N 1
ATOM 756 C CA . LYS A 1 95 ? -1.279 19.699 7.906 1.00 43.66 95 LYS A CA 1
ATOM 757 C C . LYS A 1 95 ? 0.194 20.069 8.148 1.00 43.66 95 LYS A C 1
ATOM 759 O O . LYS A 1 95 ? 0.588 20.361 9.276 1.00 43.66 95 LYS A O 1
ATOM 764 N N . GLY A 1 96 ? 0.994 20.076 7.086 1.00 40.38 96 GLY A N 1
ATOM 765 C CA . GLY A 1 96 ? 2.409 20.442 7.090 1.00 40.38 96 GLY A CA 1
ATOM 766 C C . GLY A 1 96 ? 2.785 21.381 5.946 1.00 40.38 96 GLY A C 1
ATOM 767 O O . GLY A 1 96 ? 3.858 21.229 5.376 1.00 40.38 96 GLY A O 1
ATOM 768 N N . GLU A 1 97 ? 1.921 22.326 5.575 1.00 37.84 97 GLU A N 1
ATOM 769 C CA . GLU A 1 97 ? 2.287 23.377 4.624 1.00 37.84 97 GLU A CA 1
ATOM 770 C C . GLU A 1 97 ? 2.821 24.609 5.359 1.00 37.84 97 GLU A C 1
ATOM 772 O O . GLU A 1 97 ? 2.067 25.489 5.757 1.00 37.84 97 GLU A O 1
ATOM 777 N N . ASP A 1 98 ? 4.147 24.673 5.489 1.00 36.72 98 ASP A N 1
ATOM 778 C CA . ASP A 1 98 ? 4.871 25.915 5.240 1.00 36.72 98 ASP A CA 1
ATOM 779 C C . ASP A 1 98 ? 6.153 25.616 4.445 1.00 36.72 98 ASP A C 1
ATOM 781 O O . ASP A 1 98 ? 7.120 25.033 4.935 1.00 36.72 98 ASP A O 1
ATOM 785 N N . SER A 1 99 ? 6.151 26.125 3.210 1.00 39.75 99 SER A N 1
ATOM 786 C CA . SER A 1 99 ? 7.279 26.413 2.312 1.00 39.75 99 SER A CA 1
ATOM 787 C C . SER A 1 99 ? 8.055 25.262 1.628 1.00 39.75 99 SER A C 1
ATOM 789 O O . SER A 1 99 ? 8.836 24.534 2.226 1.00 39.75 99 SER A O 1
ATOM 791 N N . ASN A 1 100 ? 7.949 25.256 0.288 1.00 42.34 100 ASN A N 1
ATOM 792 C CA . ASN A 1 100 ? 8.928 24.763 -0.695 1.00 42.34 100 ASN A CA 1
ATOM 793 C C . ASN A 1 100 ? 9.334 23.280 -0.613 1.00 42.34 100 ASN A C 1
ATOM 795 O O . ASN A 1 100 ? 10.409 22.954 -0.112 1.00 42.34 100 ASN A O 1
ATOM 799 N N . HIS A 1 101 ? 8.573 22.388 -1.254 1.00 39.56 101 HIS A N 1
ATOM 800 C CA . HIS A 1 101 ? 9.041 21.023 -1.511 1.00 39.56 101 HIS A CA 1
ATOM 801 C C . HIS A 1 101 ? 9.469 20.834 -2.973 1.00 39.56 101 HIS A C 1
ATOM 803 O O . HIS A 1 101 ? 8.751 20.300 -3.813 1.00 39.56 101 HIS A O 1
ATOM 809 N N . SER A 1 102 ? 10.700 21.265 -3.268 1.00 34.03 102 SER A N 1
ATOM 810 C CA . SER A 1 102 ? 11.527 20.546 -4.240 1.00 34.03 102 SER A CA 1
ATOM 811 C C . SER A 1 102 ? 11.595 19.109 -3.732 1.00 34.03 102 SER A C 1
ATOM 813 O O . SER A 1 102 ? 12.124 18.902 -2.640 1.00 34.03 102 SER A O 1
ATOM 815 N N . ILE A 1 103 ? 11.014 18.147 -4.458 1.00 42.34 103 ILE A N 1
ATOM 816 C CA . ILE A 1 103 ? 11.002 16.730 -4.068 1.00 42.34 103 ILE A CA 1
ATOM 817 C 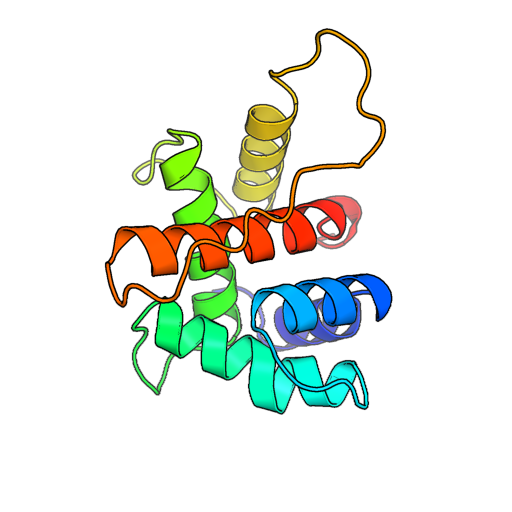C . ILE A 1 103 ? 12.426 16.181 -4.188 1.00 42.34 103 ILE A C 1
ATOM 819 O O . ILE A 1 103 ? 12.818 15.522 -5.144 1.00 42.34 103 ILE A O 1
ATOM 823 N N . THR A 1 104 ? 13.211 16.506 -3.177 1.00 40.41 104 THR A N 1
ATOM 824 C CA . THR A 1 104 ? 14.439 15.848 -2.777 1.00 40.41 104 THR A CA 1
ATOM 825 C C . THR A 1 104 ? 14.175 15.361 -1.357 1.00 40.41 104 THR A C 1
ATOM 827 O O . THR A 1 104 ? 14.875 15.744 -0.422 1.00 40.41 104 THR A O 1
ATOM 830 N N . HIS A 1 105 ? 13.110 14.574 -1.149 1.00 38.50 105 HIS A N 1
ATOM 831 C CA . HIS A 1 105 ? 12.928 13.924 0.143 1.00 38.50 105 HIS A CA 1
ATOM 832 C C . HIS A 1 105 ? 14.018 12.859 0.258 1.00 38.50 105 HIS A C 1
ATOM 834 O O . HIS A 1 105 ? 14.035 11.857 -0.457 1.00 38.50 105 HIS A O 1
ATOM 840 N N . GLY A 1 106 ? 15.022 13.188 1.067 1.00 34.97 106 GLY A N 1
ATOM 841 C CA . GLY A 1 106 ? 16.277 12.472 1.176 1.00 34.97 106 GLY A CA 1
ATOM 842 C C . GLY A 1 106 ? 16.058 10.985 1.409 1.00 34.97 106 GLY A C 1
ATOM 843 O O . GLY A 1 106 ? 15.615 10.564 2.474 1.00 34.97 106 GLY A O 1
ATOM 844 N N . PHE A 1 107 ? 16.471 10.206 0.413 1.00 42.34 107 PHE A N 1
ATOM 845 C CA . PHE A 1 107 ? 16.783 8.789 0.502 1.00 42.34 107 PHE A CA 1
ATOM 846 C C . PHE A 1 107 ? 17.938 8.613 1.501 1.00 42.34 107 PHE A C 1
ATOM 848 O O . PHE A 1 107 ? 19.099 8.435 1.125 1.00 42.34 107 PHE A O 1
ATOM 855 N N . THR A 1 108 ? 17.659 8.739 2.802 1.00 40.38 108 THR A N 1
ATOM 856 C CA . THR A 1 108 ? 18.628 8.330 3.813 1.00 40.38 108 THR A CA 1
ATOM 857 C C . THR A 1 108 ? 18.674 6.811 3.775 1.00 40.38 108 THR A C 1
ATOM 859 O O . THR A 1 108 ? 17.831 6.114 4.329 1.00 40.38 108 THR A O 1
ATOM 862 N N . LEU A 1 109 ? 19.668 6.296 3.050 1.00 45.06 109 LEU A N 1
ATOM 863 C CA . LEU A 1 109 ? 20.127 4.913 3.096 1.00 45.06 109 LEU A CA 1
ATOM 864 C C . LEU A 1 109 ? 20.493 4.567 4.544 1.00 45.06 109 LEU A C 1
ATOM 866 O O . LEU A 1 109 ? 21.662 4.581 4.935 1.00 45.06 109 LEU A O 1
ATOM 870 N N . ARG A 1 110 ? 19.492 4.281 5.380 1.00 41.38 110 ARG A N 1
ATOM 871 C CA . ARG A 1 110 ? 19.725 3.806 6.735 1.00 41.38 110 ARG A CA 1
ATOM 872 C C . ARG A 1 110 ? 20.209 2.372 6.607 1.00 41.38 110 ARG A C 1
ATOM 874 O O . ARG A 1 110 ? 19.449 1.456 6.299 1.00 41.38 110 ARG A O 1
ATOM 881 N N . ALA A 1 111 ? 21.518 2.213 6.777 1.00 40.91 111 ALA A N 1
ATOM 882 C CA . ALA A 1 111 ? 22.217 0.943 6.732 1.00 40.91 111 ALA A CA 1
ATOM 883 C C . ALA A 1 111 ? 21.438 -0.144 7.493 1.00 40.91 111 ALA A C 1
ATOM 885 O O . ALA A 1 111 ? 21.061 0.027 8.656 1.00 40.91 111 ALA A O 1
ATOM 886 N N . LYS A 1 112 ? 21.197 -1.247 6.775 1.00 39.66 112 LYS A N 1
ATOM 887 C CA . LYS A 1 112 ? 20.466 -2.462 7.155 1.00 39.66 112 LYS A CA 1
ATOM 888 C C . LYS A 1 112 ? 20.626 -2.817 8.638 1.00 39.66 112 LYS A C 1
ATOM 890 O O . LYS A 1 112 ? 21.520 -3.564 9.018 1.00 39.66 112 LYS A O 1
ATOM 895 N N . SER A 1 113 ? 19.700 -2.344 9.463 1.00 42.78 113 SER A N 1
ATOM 896 C CA . SER A 1 113 ? 19.464 -2.865 10.807 1.00 42.78 113 SER A CA 1
ATOM 897 C C . SER A 1 113 ? 18.077 -3.490 10.792 1.00 42.78 113 SER A C 1
ATOM 899 O O . SER A 1 113 ? 17.101 -2.798 10.525 1.00 42.78 113 SER A O 1
ATOM 901 N N . ARG A 1 114 ? 17.974 -4.802 11.045 1.00 46.16 114 ARG A N 1
ATOM 902 C CA . ARG A 1 114 ? 16.702 -5.551 11.143 1.00 46.16 114 ARG A CA 1
ATOM 903 C C . ARG A 1 114 ? 15.925 -5.179 12.418 1.00 46.16 114 ARG A C 1
ATOM 905 O O . ARG A 1 114 ? 15.522 -6.048 13.186 1.00 46.16 114 ARG A O 1
ATOM 912 N N . THR A 1 115 ? 15.764 -3.892 12.698 1.00 58.91 115 THR A N 1
ATOM 913 C CA . THR A 1 115 ? 15.005 -3.391 13.842 1.00 58.91 115 THR A CA 1
ATOM 914 C C . THR A 1 115 ? 13.567 -3.118 13.417 1.00 58.91 115 THR A C 1
ATOM 916 O O . THR A 1 115 ? 13.292 -2.816 12.256 1.00 58.91 115 THR A O 1
ATOM 919 N N . ARG A 1 116 ? 12.631 -3.236 14.361 1.00 59.12 116 ARG A N 1
ATOM 920 C CA . ARG A 1 116 ? 11.203 -2.955 14.147 1.00 59.12 116 ARG A CA 1
ATOM 921 C C . ARG A 1 116 ? 10.968 -1.584 13.488 1.00 59.12 116 ARG A C 1
ATOM 923 O O . ARG A 1 116 ? 10.202 -1.501 12.541 1.00 59.12 116 ARG A O 1
ATOM 930 N N . LEU A 1 117 ? 11.737 -0.578 13.906 1.00 61.22 117 LEU A N 1
ATOM 931 C CA . LEU A 1 117 ? 11.689 0.790 13.381 1.00 61.22 117 LEU A CA 1
ATOM 932 C C . LEU A 1 117 ? 12.078 0.895 11.896 1.00 61.22 117 LEU A C 1
ATOM 934 O O . LEU A 1 117 ? 11.496 1.681 11.165 1.00 61.22 117 LEU A O 1
ATOM 938 N N . ALA A 1 118 ? 13.049 0.101 11.426 1.00 70.31 118 ALA A N 1
ATOM 939 C CA . ALA A 1 118 ? 13.451 0.126 10.016 1.00 70.31 118 ALA A CA 1
ATOM 940 C C . ALA A 1 118 ? 12.382 -0.485 9.096 1.00 70.31 118 ALA A C 1
ATOM 942 O O . ALA A 1 118 ? 12.235 -0.079 7.952 1.00 70.31 118 ALA A O 1
ATOM 943 N N . ARG A 1 119 ? 11.637 -1.469 9.606 1.00 77.50 119 ARG A N 1
ATOM 944 C CA . ARG A 1 119 ? 10.521 -2.112 8.904 1.00 77.50 119 ARG A CA 1
ATOM 945 C C . ARG A 1 119 ? 9.306 -1.193 8.824 1.00 77.50 119 ARG A C 1
ATOM 947 O O . ARG A 1 119 ? 8.715 -1.096 7.760 1.00 77.50 119 ARG A O 1
ATOM 954 N N . GLU A 1 120 ? 8.957 -0.543 9.933 1.00 77.75 120 GLU A N 1
ATOM 955 C CA . GLU A 1 120 ? 7.855 0.425 9.980 1.00 77.75 120 GLU A CA 1
ATOM 956 C C . GLU A 1 120 ? 8.124 1.597 9.017 1.00 77.75 120 GLU A C 1
ATOM 958 O O . GLU A 1 120 ? 7.248 1.922 8.227 1.00 77.75 120 GLU A O 1
ATOM 963 N N . GLY A 1 121 ? 9.363 2.108 8.950 1.00 80.06 121 GLY A N 1
ATOM 964 C CA . GLY A 1 121 ? 9.740 3.140 7.971 1.00 80.06 121 GLY A CA 1
ATOM 965 C C . GLY A 1 121 ? 9.520 2.730 6.507 1.00 80.06 121 GLY A C 1
ATOM 966 O O . GLY A 1 121 ? 8.924 3.484 5.751 1.00 80.06 121 GLY A O 1
ATOM 967 N N . LEU A 1 122 ? 9.907 1.507 6.118 1.00 85.19 122 LEU A N 1
ATOM 968 C CA . LEU A 1 122 ? 9.662 1.008 4.753 1.00 85.19 122 LEU A CA 1
ATOM 969 C C . LEU A 1 122 ? 8.167 0.906 4.427 1.00 85.19 122 LEU A C 1
ATOM 971 O O . LEU A 1 122 ? 7.764 1.181 3.301 1.00 85.19 122 LEU A O 1
ATOM 975 N N . ILE A 1 123 ? 7.346 0.487 5.395 1.00 84.81 123 ILE A N 1
ATOM 976 C CA . ILE A 1 123 ? 5.892 0.408 5.213 1.00 84.81 123 ILE A CA 1
ATOM 977 C C . ILE A 1 123 ? 5.309 1.814 5.036 1.00 84.81 123 ILE A C 1
ATOM 979 O O . ILE A 1 123 ? 4.458 2.001 4.172 1.00 84.81 123 ILE A O 1
ATOM 983 N N . ASN A 1 124 ? 5.792 2.793 5.800 1.00 83.12 124 ASN A N 1
ATOM 984 C CA . ASN A 1 124 ? 5.323 4.175 5.722 1.00 83.12 124 ASN A CA 1
ATOM 985 C C . ASN A 1 124 ? 5.697 4.835 4.390 1.00 83.12 124 ASN A C 1
ATOM 987 O O . ASN A 1 124 ? 4.852 5.490 3.785 1.00 83.12 124 ASN A O 1
ATOM 991 N N . ASP A 1 125 ? 6.907 4.588 3.881 1.00 84.56 125 ASP A N 1
ATOM 992 C CA . ASP A 1 125 ? 7.327 5.059 2.556 1.00 84.56 125 ASP A CA 1
ATOM 993 C C . ASP A 1 125 ? 6.426 4.474 1.450 1.00 84.56 125 ASP A C 1
ATOM 995 O O . ASP A 1 125 ? 5.976 5.187 0.555 1.00 84.56 125 ASP A O 1
ATOM 999 N N . ILE A 1 126 ? 6.099 3.176 1.532 1.00 86.31 126 ILE A N 1
ATOM 1000 C CA . ILE A 1 126 ? 5.167 2.525 0.595 1.00 86.31 126 ILE A CA 1
ATOM 1001 C C . ILE A 1 126 ? 3.758 3.115 0.721 1.00 86.31 126 ILE A C 1
ATOM 1003 O O . ILE A 1 126 ? 3.087 3.3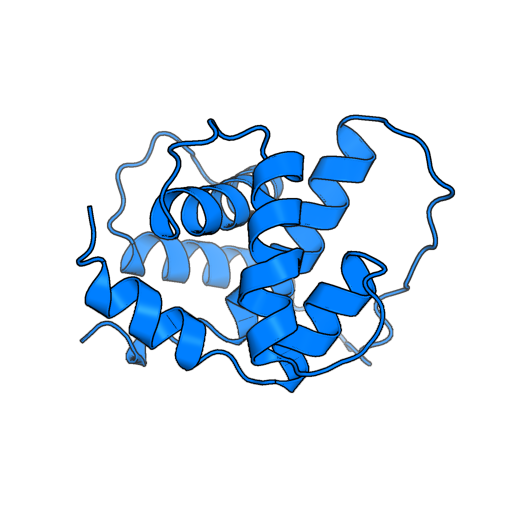36 -0.286 1.00 86.31 126 ILE A O 1
ATOM 1007 N N . ALA A 1 127 ? 3.294 3.356 1.947 1.00 83.75 127 ALA A N 1
ATOM 1008 C CA . ALA A 1 127 ? 1.971 3.907 2.204 1.00 83.75 127 ALA A CA 1
ATOM 1009 C C . ALA A 1 127 ? 1.814 5.320 1.634 1.00 83.75 127 ALA A C 1
ATOM 1011 O O . ALA A 1 127 ? 0.767 5.621 1.066 1.00 83.75 127 ALA A O 1
ATOM 1012 N N . ALA A 1 128 ? 2.850 6.158 1.735 1.00 82.81 128 ALA A N 1
ATOM 1013 C CA . ALA A 1 128 ? 2.858 7.495 1.150 1.00 82.81 128 ALA A CA 1
ATOM 1014 C C . ALA A 1 128 ? 2.701 7.440 -0.381 1.00 82.81 128 ALA A C 1
ATOM 1016 O O . ALA A 1 128 ? 1.831 8.109 -0.938 1.00 82.81 128 ALA A O 1
ATOM 1017 N N . GLU A 1 129 ? 3.460 6.569 -1.057 1.00 83.25 129 GLU A N 1
ATOM 1018 C CA . GLU A 1 129 ? 3.340 6.348 -2.508 1.00 83.25 129 GLU A CA 1
ATOM 1019 C C . GLU A 1 129 ? 1.932 5.874 -2.907 1.00 83.25 129 GLU A C 1
ATOM 1021 O O . GLU A 1 129 ? 1.355 6.360 -3.882 1.00 83.25 129 GLU A O 1
ATOM 1026 N N . LEU A 1 130 ? 1.338 4.961 -2.131 1.00 81.56 130 LEU A N 1
ATOM 1027 C CA . LEU A 1 130 ? -0.034 4.497 -2.360 1.00 81.56 130 LEU A CA 1
ATOM 1028 C C . LEU A 1 130 ? -1.068 5.611 -2.145 1.00 81.56 130 LEU A C 1
ATOM 1030 O O . LEU A 1 130 ? -2.027 5.712 -2.913 1.00 81.56 130 LEU A O 1
ATOM 1034 N N . LEU A 1 131 ? -0.888 6.457 -1.128 1.00 77.56 131 LEU A N 1
ATOM 1035 C CA . LEU A 1 131 ? -1.831 7.521 -0.781 1.00 77.56 131 LEU A CA 1
ATOM 1036 C C . LEU A 1 131 ? -1.949 8.585 -1.880 1.00 77.56 131 LEU A C 1
ATOM 1038 O O . LEU A 1 131 ? -3.046 9.095 -2.123 1.00 77.56 131 LEU A O 1
ATOM 1042 N N . HIS A 1 132 ? -0.850 8.875 -2.582 1.00 73.94 132 HIS A N 1
ATOM 1043 C CA . HIS A 1 132 ? -0.852 9.777 -3.736 1.00 73.94 132 HIS A CA 1
ATOM 1044 C C . HIS A 1 132 ? -1.700 9.254 -4.906 1.00 73.94 132 HIS A C 1
ATOM 1046 O O . HIS A 1 132 ? -2.239 10.051 -5.670 1.00 73.94 132 HIS A O 1
ATOM 1052 N N . VAL A 1 133 ? -1.854 7.933 -5.033 1.00 75.06 133 VAL A N 1
ATOM 1053 C CA . VAL A 1 133 ? -2.662 7.286 -6.083 1.00 75.06 133 VAL A CA 1
ATOM 1054 C C . VAL A 1 133 ? -4.117 7.086 -5.658 1.00 75.06 133 VAL A C 1
ATOM 1056 O O . VAL A 1 133 ? -5.015 7.022 -6.499 1.00 75.06 133 VAL A O 1
ATOM 1059 N N . LEU A 1 134 ? -4.371 6.992 -4.354 1.00 66.44 134 LEU A N 1
ATOM 1060 C CA . LEU A 1 134 ? -5.694 6.784 -3.771 1.00 66.44 134 LEU A CA 1
ATOM 1061 C C . LEU A 1 134 ? -6.567 8.044 -3.873 1.00 66.44 134 LEU A C 1
ATOM 1063 O O . LEU A 1 134 ? -6.830 8.707 -2.879 1.00 66.44 134 LEU A O 1
ATOM 1067 N N . GLU A 1 135 ? -7.030 8.420 -5.063 1.00 56.78 135 GLU A N 1
ATOM 1068 C CA . GLU A 1 135 ? -8.105 9.409 -5.239 1.00 56.78 135 GLU A CA 1
ATOM 1069 C C . GLU A 1 135 ? -9.441 8.852 -4.680 1.00 56.78 135 GLU A C 1
ATOM 1071 O O . GLU A 1 135 ? -9.839 7.749 -5.068 1.00 56.78 135 GLU A O 1
ATOM 1076 N N . PRO A 1 136 ? -10.177 9.588 -3.815 1.00 50.41 136 PRO A N 1
ATOM 1077 C CA . PRO A 1 136 ? -11.486 9.157 -3.285 1.00 50.41 136 PRO A CA 1
ATOM 1078 C C . PRO A 1 136 ? -12.514 8.838 -4.385 1.00 50.41 136 PRO A C 1
ATOM 1080 O O . PRO A 1 136 ? -13.447 8.062 -4.190 1.00 50.41 136 PRO A O 1
ATOM 1083 N N . SER A 1 137 ? -12.304 9.413 -5.568 1.00 44.59 137 SER A N 1
ATOM 1084 C CA . SER A 1 137 ? -13.121 9.343 -6.779 1.00 44.59 137 SER A CA 1
ATOM 1085 C C . SER A 1 137 ? -13.313 7.927 -7.349 1.00 44.59 137 SER A C 1
ATOM 1087 O O . SER A 1 137 ? -14.201 7.724 -8.172 1.00 44.59 137 SER A O 1
ATOM 1089 N N . GLY A 1 138 ? -12.476 6.955 -6.963 1.00 44.53 138 GLY A N 1
ATOM 1090 C CA . GLY A 1 138 ? -12.490 5.590 -7.511 1.00 44.53 138 GLY A CA 1
ATOM 1091 C C . GLY A 1 138 ? -13.415 4.588 -6.803 1.00 44.53 138 GLY A C 1
ATOM 1092 O O . GLY A 1 138 ? -13.548 3.468 -7.291 1.00 44.53 138 GLY A O 1
ATOM 1093 N N . PHE A 1 139 ? -14.031 4.968 -5.676 1.00 45.88 139 PHE A N 1
ATOM 1094 C CA . PHE A 1 139 ? -14.870 4.094 -4.836 1.00 45.88 139 PHE A CA 1
ATOM 1095 C C . PHE A 1 139 ? -16.383 4.393 -4.928 1.00 45.88 139 PHE A C 1
ATOM 1097 O O . PHE A 1 139 ? -17.119 4.093 -3.987 1.00 45.88 139 PHE A O 1
ATOM 1104 N N . GLN A 1 140 ? -16.850 4.986 -6.036 1.00 36.34 140 GLN A N 1
ATOM 1105 C CA . GLN A 1 140 ? -18.286 5.140 -6.335 1.00 36.34 140 GLN A CA 1
ATOM 1106 C C . GLN A 1 140 ? -18.884 3.913 -7.025 1.00 36.34 140 GLN A C 1
ATOM 1108 O O . GLN A 1 140 ? -18.229 3.369 -7.945 1.00 36.34 140 GLN A O 1
#

Foldseek 3Di:
DDDLVLLVVLLVQQDLVLLVQLCVLVVHDDDDSSCCSPVPSLVVLCVLLVPDPPDGSVNSLVSLLVLLCVVLVHDPPDDDDPLRSLVVSVVSVPPDDDDDDPPCPDPPPPDDDPDNVSSSVSSNSSNVSVSVSPDSVSPD

Radius of gyration: 15.07 Å; chains: 1; bounding box: 40×43×33 Å

Sequence (140 aa):
PADDDLILKWLFSIPDTTIDSMARILQIQAGDPKRMLFERIIPESSALLRLPAQSTYQDILVGILECYAHEKGMDKFKIRNFTEFLEELKACDGKGEDSNHSITHGFTLRAKSRTRLAREGLINDIAAELLHVLEPSGFQ

pLDDT: mean 73.18, std 18.09, range [34.03, 94.88]